Protein AF-A0A3M4VMI0-F1 (afdb_monomer)

Structure (mmCIF, N/CA/C/O backbone):
data_AF-A0A3M4VMI0-F1
#
_entry.id   AF-A0A3M4VMI0-F1
#
loop_
_atom_site.group_PDB
_atom_site.id
_atom_site.type_symbol
_atom_site.label_atom_id
_atom_site.label_alt_id
_atom_site.label_comp_id
_atom_site.label_asym_id
_atom_site.label_entity_id
_atom_site.label_seq_id
_atom_site.pdbx_PDB_ins_code
_atom_site.Cartn_x
_atom_site.Cartn_y
_atom_site.Cartn_z
_atom_site.occupancy
_atom_site.B_iso_or_equiv
_atom_site.auth_seq_id
_atom_site.auth_comp_id
_atom_site.auth_asym_id
_atom_site.auth_atom_id
_atom_site.pdbx_PDB_model_num
ATOM 1 N N . MET A 1 1 ? -33.425 -9.119 -48.086 1.00 38.69 1 MET A N 1
ATOM 2 C CA . MET A 1 1 ? -33.908 -7.723 -48.169 1.00 38.69 1 MET A CA 1
ATOM 3 C C . MET A 1 1 ? -32.980 -6.864 -47.307 1.00 38.69 1 MET A C 1
ATOM 5 O O . MET A 1 1 ? -33.187 -6.770 -46.110 1.00 38.69 1 MET A O 1
ATOM 9 N N . GLN A 1 2 ? -31.881 -6.363 -47.884 1.00 37.72 2 GLN A N 1
ATOM 10 C CA . GLN A 1 2 ? -30.894 -5.487 -47.228 1.00 37.72 2 GLN A CA 1
ATOM 11 C C . GLN A 1 2 ? -31.005 -4.085 -47.839 1.00 37.72 2 GLN A C 1
ATOM 13 O O . GLN A 1 2 ? -31.065 -3.956 -49.063 1.00 37.72 2 GLN A O 1
ATOM 18 N N . ARG A 1 3 ? -31.018 -3.039 -47.008 1.00 39.38 3 ARG A N 1
ATOM 19 C CA . ARG A 1 3 ? -30.810 -1.649 -47.437 1.00 39.38 3 ARG A CA 1
ATOM 20 C C . ARG A 1 3 ? -29.982 -0.890 -46.394 1.00 39.38 3 ARG A C 1
ATOM 22 O O . ARG A 1 3 ? -30.371 -0.885 -45.237 1.00 39.38 3 ARG A O 1
ATOM 29 N N . TYR A 1 4 ? -28.928 -0.232 -46.902 1.00 38.28 4 TYR A N 1
ATOM 30 C CA . TYR A 1 4 ? -28.356 1.089 -46.558 1.00 38.28 4 TYR A CA 1
ATOM 31 C C . TYR A 1 4 ? -27.986 1.410 -45.092 1.00 38.28 4 TYR A C 1
ATOM 33 O O . TYR A 1 4 ? -28.785 1.226 -44.193 1.00 38.28 4 TYR A O 1
ATOM 41 N N . GLY A 1 5 ? -26.845 2.035 -44.778 1.00 35.06 5 GLY A N 1
ATOM 42 C CA . GLY A 1 5 ? -25.827 2.664 -45.620 1.00 35.06 5 GLY A CA 1
ATOM 43 C C . GLY A 1 5 ? -24.868 3.559 -44.810 1.00 35.06 5 GLY A C 1
ATOM 44 O O . GLY A 1 5 ? -24.952 3.617 -43.588 1.00 35.06 5 GLY A O 1
ATOM 45 N N . ARG A 1 6 ? -24.046 4.310 -45.561 1.00 39.28 6 ARG A N 1
ATOM 46 C CA . ARG A 1 6 ? -23.160 5.437 -45.187 1.00 39.28 6 ARG A CA 1
ATOM 47 C C . ARG A 1 6 ? -21.813 5.128 -44.517 1.00 39.28 6 ARG A C 1
ATOM 49 O O . ARG A 1 6 ? -21.665 5.082 -43.305 1.00 39.28 6 ARG A O 1
ATOM 56 N N . VAL A 1 7 ? -20.807 5.093 -45.388 1.00 49.66 7 VAL A N 1
ATOM 57 C CA . VAL A 1 7 ? -19.426 5.516 -45.132 1.00 49.66 7 VAL A CA 1
ATOM 58 C C . VAL A 1 7 ? -19.374 7.023 -44.832 1.00 49.66 7 VAL A C 1
ATOM 60 O O . VAL A 1 7 ? -19.935 7.823 -45.584 1.00 49.66 7 VAL A O 1
ATOM 63 N N . HIS A 1 8 ? -18.696 7.402 -43.746 1.00 42.31 8 HIS A N 1
ATOM 64 C CA . HIS A 1 8 ? -18.311 8.783 -43.442 1.00 42.31 8 HIS A CA 1
ATOM 65 C C . HIS A 1 8 ? -16.792 8.943 -43.650 1.00 42.31 8 HIS A C 1
ATOM 67 O O . HIS A 1 8 ? -16.049 8.102 -43.144 1.00 42.31 8 HIS A O 1
ATOM 73 N N . PRO A 1 9 ? -16.314 9.977 -44.374 1.00 53.00 9 PRO A N 1
ATOM 74 C CA . PRO A 1 9 ? -14.925 10.080 -44.811 1.00 53.00 9 PRO A CA 1
ATOM 75 C C . PRO A 1 9 ? -14.208 11.266 -44.150 1.00 53.00 9 PRO A C 1
ATOM 77 O O . PRO A 1 9 ? -14.134 12.324 -44.754 1.00 53.00 9 PRO A O 1
ATOM 80 N N . TRP A 1 10 ? -13.695 11.111 -42.926 1.00 45.06 10 TRP A N 1
ATOM 81 C CA . TRP A 1 10 ? -12.755 12.068 -42.316 1.00 45.06 10 TRP A CA 1
ATOM 82 C C . TRP A 1 10 ? -11.910 11.363 -41.254 1.00 45.06 10 TRP A C 1
ATOM 84 O O . TRP A 1 10 ? -12.266 11.338 -40.080 1.00 45.06 10 TRP A O 1
ATOM 94 N N . MET A 1 11 ? -10.790 10.777 -41.670 1.00 39.47 11 MET A N 1
ATOM 95 C CA . MET A 1 11 ? -9.738 10.346 -40.753 1.00 39.47 11 MET A CA 1
ATOM 96 C C . MET A 1 11 ? -8.395 10.559 -41.460 1.00 39.47 11 MET A C 1
ATOM 98 O O . MET A 1 11 ? -8.179 9.940 -42.500 1.00 39.47 11 MET A O 1
ATOM 102 N N . PRO A 1 12 ? -7.537 11.483 -40.993 1.00 44.00 12 PRO A N 1
ATOM 103 C CA . PRO A 1 12 ? -6.217 11.666 -41.579 1.00 44.00 12 PRO A CA 1
ATOM 104 C C . PRO A 1 12 ? -5.314 10.463 -41.274 1.00 44.00 12 PRO A C 1
ATOM 106 O O . PRO A 1 12 ? -5.376 9.888 -40.185 1.00 44.00 12 PRO A O 1
ATOM 109 N N . ASP A 1 13 ? -4.475 10.120 -42.255 1.00 46.59 13 ASP A N 1
ATOM 110 C CA . ASP A 1 13 ? -3.478 9.041 -42.276 1.00 46.59 13 ASP A CA 1
ATOM 111 C C . ASP A 1 13 ? -2.333 9.269 -41.277 1.00 46.59 13 ASP A C 1
ATOM 113 O O . ASP A 1 13 ? -1.159 9.393 -41.621 1.00 46.59 13 ASP A O 1
ATOM 117 N N . THR A 1 14 ? -2.660 9.346 -39.995 1.00 47.34 14 THR A N 1
ATOM 118 C CA . THR A 1 14 ? -1.675 9.292 -38.919 1.00 47.34 14 THR A CA 1
ATOM 119 C C . THR A 1 14 ? -2.148 8.243 -37.938 1.00 47.34 14 THR A C 1
ATOM 121 O O . THR A 1 14 ? -2.678 8.524 -36.866 1.00 47.34 14 THR A O 1
ATOM 124 N N . ALA A 1 15 ? -1.999 6.992 -38.375 1.00 40.69 15 ALA A N 1
ATOM 125 C CA . ALA A 1 15 ? -2.049 5.830 -37.515 1.00 40.69 15 ALA A CA 1
ATOM 126 C C . ALA A 1 15 ? -0.987 6.006 -36.422 1.00 40.69 15 ALA A C 1
ATOM 128 O O . ALA A 1 15 ? 0.181 5.660 -36.594 1.00 40.69 15 ALA A O 1
ATOM 129 N N . ILE A 1 16 ? -1.411 6.578 -35.297 1.00 46.69 16 ILE A N 1
ATOM 130 C CA . ILE A 1 16 ? -0.753 6.432 -34.006 1.00 46.69 16 ILE A CA 1
ATOM 131 C C . ILE A 1 16 ? -0.823 4.938 -33.697 1.00 46.69 16 ILE A C 1
ATOM 133 O O . ILE A 1 16 ? -1.806 4.405 -33.182 1.00 46.69 16 ILE A O 1
ATOM 137 N N . ASN A 1 17 ? 0.211 4.240 -34.135 1.00 40.97 17 ASN A N 1
ATOM 138 C CA . ASN A 1 17 ? 0.457 2.863 -33.797 1.00 40.97 17 ASN A CA 1
ATOM 139 C C . ASN A 1 17 ? 0.998 2.852 -32.367 1.00 40.97 17 ASN A C 1
ATOM 141 O O . ASN A 1 17 ? 2.096 3.349 -32.152 1.00 40.97 17 ASN A O 1
ATOM 145 N N . CYS A 1 18 ? 0.215 2.361 -31.404 1.00 36.06 18 CYS A N 1
ATOM 146 C CA . CYS A 1 18 ? 0.664 1.374 -30.412 1.00 36.06 18 CYS A CA 1
ATOM 147 C C . CYS A 1 18 ? -0.442 1.133 -29.362 1.00 36.06 18 CYS A C 1
ATOM 149 O O . CYS A 1 18 ? -0.618 1.917 -28.437 1.00 36.06 18 CYS A O 1
ATOM 151 N N . HIS A 1 19 ? -1.221 0.064 -29.559 1.00 39.22 19 HIS A N 1
ATOM 152 C CA . HIS A 1 19 ? -1.743 -0.919 -28.585 1.00 39.22 19 HIS A CA 1
ATOM 153 C C . HIS A 1 19 ? -2.290 -0.557 -27.179 1.00 39.22 19 HIS A C 1
ATOM 155 O O . HIS A 1 19 ? -2.789 -1.460 -26.509 1.00 39.22 19 HIS A O 1
ATOM 161 N N . SER A 1 20 ? -2.290 0.692 -26.720 1.00 50.41 20 SER A N 1
ATOM 162 C CA . SER A 1 20 ? -2.623 1.023 -25.325 1.00 50.41 20 SER A CA 1
ATOM 163 C C . SER A 1 20 ? -4.135 1.072 -25.048 1.00 50.41 20 SER A C 1
ATOM 165 O O . SER A 1 20 ? -4.598 0.808 -23.943 1.00 50.41 20 SER A O 1
ATOM 167 N N . PHE A 1 21 ? -4.953 1.320 -26.075 1.00 42.75 21 PHE A N 1
ATOM 168 C CA . PHE A 1 21 ? -6.381 1.598 -25.875 1.00 42.75 21 PHE A CA 1
ATOM 169 C C . PHE A 1 21 ? -7.290 0.364 -25.769 1.00 42.75 21 PHE A C 1
ATOM 171 O O . PHE A 1 21 ? -8.474 0.494 -25.471 1.00 42.75 21 PHE A O 1
ATOM 178 N N . ARG A 1 22 ? -6.765 -0.847 -25.999 1.00 47.34 22 ARG A N 1
ATOM 179 C CA . ARG A 1 22 ? -7.578 -2.077 -25.981 1.00 47.34 22 ARG A CA 1
ATOM 180 C C . ARG A 1 22 ? -7.754 -2.680 -24.581 1.00 47.34 22 ARG A C 1
ATOM 182 O O . ARG A 1 22 ? -8.591 -3.559 -24.420 1.00 47.34 22 ARG A O 1
ATOM 189 N N . TYR A 1 23 ? -7.027 -2.179 -23.579 1.00 51.09 23 TYR A N 1
ATOM 190 C CA . TYR A 1 23 ? -7.140 -2.622 -22.183 1.00 51.09 23 TYR A CA 1
ATOM 191 C C . TYR A 1 23 ? -8.249 -1.917 -21.392 1.00 51.09 23 TYR A C 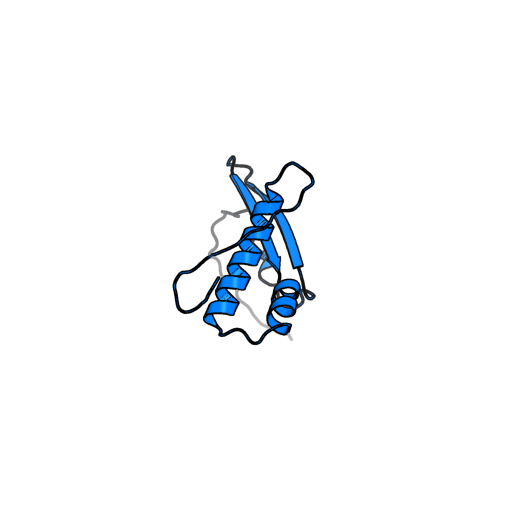1
ATOM 193 O O . TYR A 1 23 ? -8.675 -2.434 -20.366 1.00 51.09 23 TYR A O 1
ATOM 201 N N . LEU A 1 24 ? -8.779 -0.787 -21.877 1.00 48.12 24 LEU A N 1
ATOM 202 C CA . LEU A 1 24 ? -9.814 -0.042 -21.147 1.00 48.12 24 LEU A CA 1
ATOM 203 C C . LEU A 1 24 ? -11.205 -0.711 -21.204 1.00 48.12 24 LEU A C 1
ATOM 205 O O . LEU A 1 24 ? -12.072 -0.384 -20.404 1.00 48.12 24 LEU A O 1
ATOM 209 N N . LEU A 1 25 ? -11.434 -1.646 -22.137 1.00 48.41 25 LEU A N 1
ATOM 210 C CA . LEU A 1 25 ? -12.731 -2.321 -22.322 1.00 48.41 25 LEU A CA 1
ATOM 211 C C . LEU A 1 25 ? -12.769 -3.765 -21.779 1.00 48.41 25 LEU A C 1
ATOM 213 O O . LEU A 1 25 ? -13.765 -4.457 -21.956 1.00 48.41 25 LEU A O 1
ATOM 217 N N . LEU A 1 26 ? -11.696 -4.226 -21.126 1.00 47.78 26 LEU A N 1
ATOM 218 C CA . LEU A 1 26 ? -11.563 -5.575 -20.551 1.00 47.78 26 LEU A CA 1
ATOM 219 C C . LEU A 1 26 ? -11.324 -5.480 -19.033 1.00 47.78 26 LEU A C 1
ATOM 221 O O . LEU A 1 26 ? -10.481 -6.169 -18.475 1.00 47.78 26 LEU A O 1
ATOM 225 N N . MET A 1 27 ? -12.027 -4.553 -18.378 1.00 46.31 27 MET A N 1
ATOM 226 C CA . MET A 1 27 ? -11.826 -4.204 -16.966 1.00 46.31 27 MET A CA 1
ATOM 227 C C . MET A 1 27 ? -13.069 -4.487 -16.105 1.00 46.31 27 MET A C 1
ATOM 229 O O . MET A 1 27 ? -13.285 -3.820 -15.102 1.00 46.31 27 MET A O 1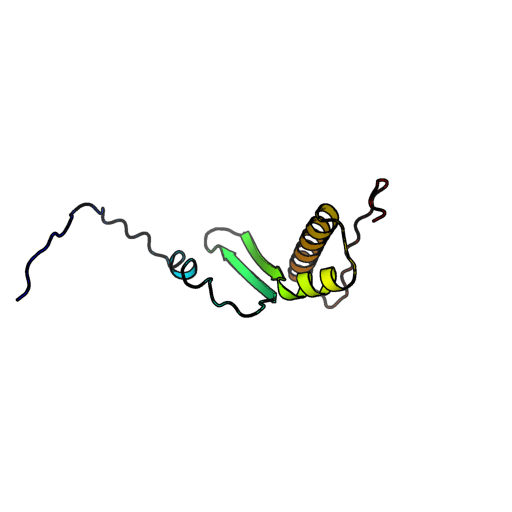
ATOM 233 N N . HIS A 1 28 ? -13.918 -5.436 -16.519 1.00 50.09 28 HIS A N 1
ATOM 234 C CA . HIS A 1 28 ? -15.163 -5.763 -15.807 1.00 50.09 28 HIS A CA 1
ATOM 235 C C . HIS A 1 28 ? -15.257 -7.213 -15.299 1.00 50.09 28 HIS A C 1
ATOM 237 O O . HIS A 1 28 ? -16.272 -7.567 -14.713 1.00 50.09 28 HIS A O 1
ATOM 243 N N . ASP A 1 29 ? -14.194 -8.009 -15.474 1.00 48.72 29 ASP A N 1
ATOM 244 C CA . ASP A 1 29 ? -14.049 -9.372 -14.934 1.00 48.72 29 ASP A CA 1
ATOM 245 C C . ASP A 1 29 ? -12.578 -9.637 -14.552 1.00 48.72 29 ASP A C 1
ATOM 247 O O . ASP A 1 29 ? -11.939 -10.573 -15.037 1.00 48.72 29 ASP A O 1
ATOM 251 N N . LEU A 1 30 ? -11.986 -8.764 -13.733 1.00 53.66 30 LEU A N 1
ATOM 252 C CA . LEU A 1 30 ? -10.713 -9.083 -13.089 1.00 53.66 30 LEU A CA 1
ATOM 253 C C . LEU A 1 30 ? -11.056 -9.850 -11.798 1.00 53.66 30 LEU A C 1
ATOM 255 O O . LEU A 1 30 ? -11.896 -9.370 -11.038 1.00 53.66 30 LEU A O 1
ATOM 259 N N . PRO A 1 31 ? -10.494 -11.054 -11.563 1.00 54.28 31 PRO A N 1
ATOM 260 C CA . PRO A 1 31 ? -10.660 -11.733 -10.275 1.00 54.28 31 PRO A CA 1
ATOM 261 C C . PRO A 1 31 ? -10.130 -10.808 -9.174 1.00 54.28 31 PRO A C 1
ATOM 263 O O . PRO A 1 31 ? -9.360 -9.928 -9.510 1.00 54.28 31 PRO A O 1
ATOM 266 N N . ASP A 1 32 ? -10.491 -10.988 -7.903 1.00 63.47 32 ASP A N 1
ATOM 267 C CA . ASP A 1 32 ? -9.852 -10.299 -6.763 1.00 63.47 32 ASP A CA 1
ATOM 268 C C . ASP A 1 32 ? -8.318 -10.203 -6.961 1.00 63.47 32 ASP A C 1
ATOM 270 O O . ASP A 1 32 ? -7.595 -11.177 -6.715 1.00 63.47 32 ASP A O 1
ATOM 274 N N . ILE A 1 33 ? -7.819 -9.079 -7.496 1.00 75.31 33 ILE A N 1
ATOM 275 C CA . ILE A 1 33 ? -6.480 -9.003 -8.098 1.00 75.31 33 ILE A CA 1
ATOM 276 C C . ILE A 1 33 ? -5.572 -8.119 -7.267 1.00 75.31 33 ILE A C 1
ATOM 278 O O . ILE A 1 33 ? -5.551 -6.893 -7.385 1.00 75.31 33 ILE A O 1
ATOM 282 N N . ASP A 1 34 ? -4.724 -8.790 -6.504 1.00 90.19 34 ASP A N 1
ATOM 283 C CA . ASP A 1 34 ? -3.512 -8.186 -5.983 1.00 90.19 34 ASP A CA 1
ATOM 284 C C . ASP A 1 34 ? -2.374 -8.463 -6.975 1.00 90.19 34 ASP A C 1
ATOM 286 O O . ASP A 1 34 ? -2.037 -9.621 -7.238 1.00 90.19 34 ASP A O 1
ATOM 290 N 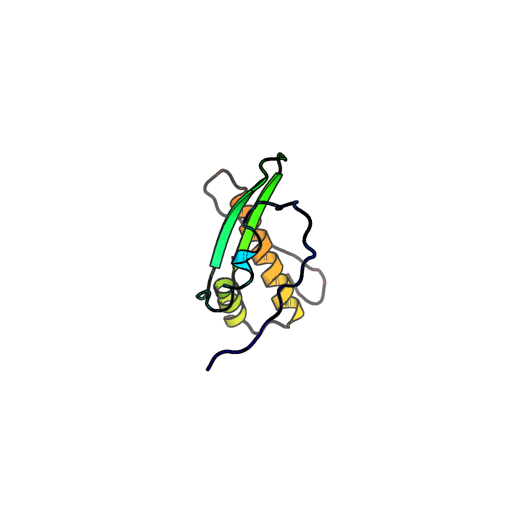N . PHE A 1 35 ? -1.785 -7.418 -7.557 1.00 91.44 35 PHE A N 1
ATOM 291 C CA . PHE A 1 35 ? -0.656 -7.559 -8.478 1.00 91.44 35 PHE A CA 1
ATOM 292 C C . PHE A 1 35 ? 0.279 -6.352 -8.451 1.00 91.44 35 PHE A C 1
ATOM 294 O O . PHE A 1 35 ? -0.128 -5.228 -8.161 1.00 91.44 35 PHE A O 1
ATOM 301 N N . THR A 1 36 ? 1.526 -6.593 -8.859 1.00 90.62 36 THR A N 1
ATOM 302 C CA . THR A 1 36 ? 2.527 -5.555 -9.110 1.00 90.62 36 THR A CA 1
ATOM 303 C C . THR A 1 36 ? 3.149 -5.778 -10.484 1.00 90.62 36 THR A C 1
ATOM 305 O O . THR A 1 36 ? 3.645 -6.865 -10.778 1.00 90.62 36 THR A O 1
ATOM 308 N N . GLN A 1 37 ? 3.136 -4.753 -11.332 1.00 91.31 37 GLN A N 1
ATOM 309 C CA . GLN A 1 37 ? 3.667 -4.790 -12.690 1.00 91.31 37 GLN A CA 1
ATOM 310 C C . GLN A 1 37 ? 4.675 -3.666 -12.899 1.00 91.31 37 GLN A C 1
ATOM 312 O O . GLN A 1 37 ? 4.356 -2.485 -12.792 1.00 91.31 37 GLN A O 1
ATOM 317 N N . ARG A 1 38 ? 5.890 -4.037 -13.292 1.00 89.62 38 ARG A N 1
ATOM 318 C CA . ARG A 1 38 ? 6.952 -3.090 -13.645 1.00 89.62 38 ARG A CA 1
ATOM 319 C C . ARG A 1 38 ? 6.927 -2.808 -15.139 1.00 89.62 38 ARG A C 1
ATOM 321 O O . ARG A 1 38 ? 6.703 -3.722 -15.931 1.00 89.62 38 ARG A O 1
ATOM 328 N N . PHE A 1 39 ? 7.197 -1.571 -15.523 1.00 89.81 39 PHE A N 1
ATOM 329 C CA . PHE A 1 39 ? 7.309 -1.169 -16.919 1.00 89.81 39 PHE A CA 1
ATOM 330 C C . PHE A 1 39 ? 8.418 -0.134 -17.097 1.00 89.81 39 PHE A C 1
ATOM 332 O O . PHE A 1 39 ? 8.869 0.507 -16.148 1.00 89.81 39 PHE A O 1
ATOM 339 N N . ILE A 1 40 ? 8.900 -0.005 -18.325 1.00 91.06 40 ILE A N 1
ATOM 340 C CA . ILE A 1 40 ? 9.941 0.946 -18.708 1.00 91.06 40 ILE A CA 1
ATOM 341 C C . ILE A 1 40 ? 9.435 1.663 -19.953 1.00 91.06 40 ILE A C 1
ATOM 343 O O . ILE A 1 40 ? 8.726 1.069 -20.764 1.00 91.06 40 ILE A O 1
ATOM 347 N N . PHE A 1 41 ? 9.756 2.944 -20.071 1.00 90.06 41 PHE A N 1
ATOM 348 C CA . PHE A 1 41 ? 9.482 3.711 -21.277 1.00 90.06 41 PHE A CA 1
ATOM 349 C C . PHE A 1 41 ? 10.686 3.619 -22.216 1.00 90.06 41 PHE A C 1
ATOM 351 O O . PHE A 1 41 ? 11.789 3.960 -21.813 1.00 90.06 41 PHE A O 1
ATOM 358 N N . ASP A 1 42 ? 10.492 3.198 -23.464 1.00 86.62 42 ASP A N 1
ATOM 359 C CA . ASP A 1 42 ? 11.616 2.997 -24.396 1.00 86.62 42 ASP A CA 1
ATOM 360 C C . ASP A 1 42 ? 12.366 4.304 -24.721 1.00 86.62 42 ASP A C 1
ATOM 362 O O . ASP A 1 42 ? 13.583 4.313 -24.883 1.00 86.62 42 ASP A O 1
ATOM 366 N N . GLU A 1 43 ? 11.643 5.426 -24.748 1.00 90.31 43 GLU A N 1
ATOM 367 C CA . GLU A 1 43 ? 12.159 6.748 -25.134 1.00 90.31 43 GLU A CA 1
ATOM 368 C C . GLU A 1 43 ? 12.607 7.609 -23.933 1.00 90.31 43 GLU A C 1
ATOM 370 O O . GLU A 1 43 ? 12.892 8.798 -24.081 1.00 90.31 43 GLU A O 1
ATOM 375 N N . SER A 1 44 ? 12.647 7.056 -22.713 1.00 85.81 44 SER A N 1
ATOM 376 C CA . SER A 1 44 ? 13.121 7.787 -21.527 1.00 85.81 44 SER A CA 1
ATOM 377 C C . SER A 1 44 ? 13.704 6.848 -20.472 1.00 85.81 44 SER A C 1
ATOM 379 O O . SER A 1 44 ? 13.186 5.758 -20.277 1.00 85.81 44 SER A O 1
ATOM 381 N N . ASP A 1 45 ? 14.709 7.278 -19.704 1.00 85.31 45 ASP A N 1
ATOM 382 C CA . ASP A 1 45 ? 15.259 6.482 -18.586 1.00 85.31 45 ASP A CA 1
ATOM 383 C C . A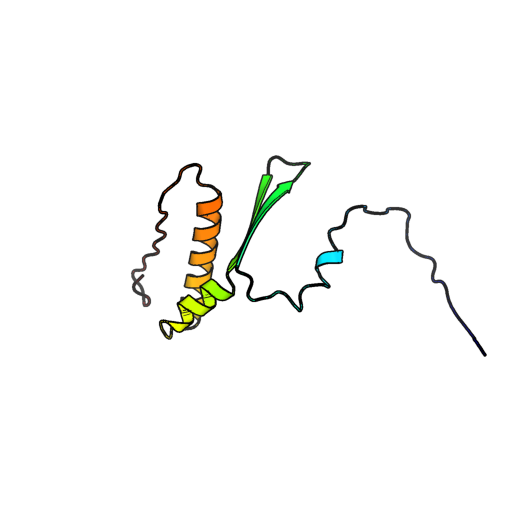SP A 1 45 ? 14.353 6.513 -17.335 1.00 85.31 45 ASP A C 1
ATOM 385 O O . ASP A 1 45 ? 14.788 6.706 -16.200 1.00 85.31 45 ASP A O 1
ATOM 389 N N . VAL A 1 46 ? 13.045 6.377 -17.549 1.00 90.06 46 VAL A N 1
ATOM 390 C CA . VAL A 1 46 ? 12.026 6.337 -16.506 1.00 90.06 46 VAL A CA 1
ATOM 391 C C . VAL A 1 46 ? 11.502 4.913 -16.403 1.00 90.06 46 VAL A C 1
ATOM 393 O O . VAL A 1 46 ? 11.069 4.299 -17.380 1.00 90.06 46 VAL A O 1
ATOM 396 N N . ARG A 1 47 ? 11.519 4.391 -15.179 1.00 87.75 47 ARG A N 1
ATOM 397 C CA . ARG A 1 47 ? 10.935 3.097 -14.829 1.00 87.75 47 ARG A CA 1
ATOM 398 C C . ARG A 1 47 ? 9.674 3.354 -14.027 1.00 87.75 47 ARG A C 1
ATOM 400 O O . ARG A 1 47 ? 9.710 4.114 -13.063 1.00 87.75 47 ARG A O 1
ATOM 407 N N . GLY A 1 48 ? 8.583 2.729 -14.435 1.00 90.19 48 GLY A N 1
ATOM 408 C CA . GLY A 1 48 ? 7.314 2.785 -13.735 1.00 90.19 48 GLY A CA 1
ATOM 409 C C . GLY A 1 48 ? 6.974 1.460 -13.069 1.00 90.19 48 GLY A C 1
ATOM 410 O O . GLY A 1 48 ? 7.482 0.394 -13.428 1.00 90.19 48 GLY A O 1
ATOM 411 N N . GLU A 1 49 ? 6.090 1.541 -12.088 1.00 91.81 49 GLU A N 1
ATOM 412 C CA . GLU A 1 49 ? 5.528 0.391 -11.399 1.00 91.81 49 GLU A CA 1
ATOM 413 C C . GLU A 1 49 ? 4.051 0.667 -11.124 1.00 91.81 49 GLU A C 1
ATOM 415 O O . GLU A 1 49 ? 3.677 1.770 -10.728 1.00 91.81 49 GLU A O 1
ATOM 420 N N . LEU A 1 50 ? 3.211 -0.320 -11.412 1.00 91.62 50 LEU A N 1
ATOM 421 C CA . LEU A 1 50 ? 1.776 -0.298 -11.177 1.00 91.62 50 LEU A CA 1
ATOM 422 C C . LEU A 1 50 ? 1.457 -1.356 -10.130 1.00 91.62 50 LEU A C 1
ATOM 424 O O . LEU A 1 50 ? 1.887 -2.499 -10.273 1.00 91.62 50 LEU A O 1
ATOM 428 N N . VAL A 1 51 ? 0.685 -0.985 -9.115 1.00 92.75 51 VAL A N 1
ATOM 429 C CA . VAL A 1 51 ? 0.235 -1.904 -8.072 1.00 92.75 51 VAL A CA 1
ATOM 430 C C . VAL A 1 51 ? -1.282 -1.832 -7.926 1.00 92.75 51 VAL A C 1
ATOM 432 O O . VAL A 1 51 ? -1.853 -0.742 -7.938 1.00 92.75 51 VAL A O 1
ATOM 435 N N . ALA A 1 52 ? -1.924 -2.987 -7.777 1.00 92.94 52 ALA A N 1
ATOM 436 C CA . ALA A 1 52 ? -3.301 -3.117 -7.315 1.00 92.94 52 ALA A CA 1
ATOM 437 C C . ALA A 1 52 ? -3.317 -4.045 -6.096 1.00 92.94 52 ALA A C 1
ATOM 439 O O . ALA A 1 52 ? -2.614 -5.053 -6.090 1.00 92.94 52 ALA A O 1
ATOM 440 N N . LEU A 1 53 ? -4.067 -3.670 -5.058 1.00 93.12 53 LEU A N 1
ATOM 441 C CA . LEU A 1 53 ? -4.135 -4.370 -3.768 1.00 93.12 53 LEU A CA 1
ATOM 442 C C . LEU A 1 53 ? 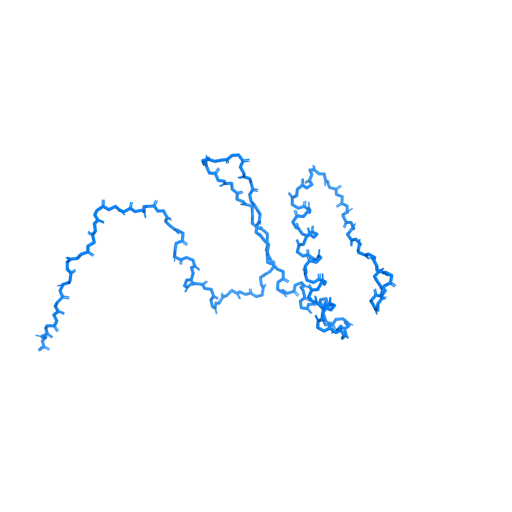-5.589 -4.477 -3.289 1.00 93.12 53 LEU A C 1
ATOM 444 O O . LEU A 1 53 ? -5.890 -4.141 -2.146 1.00 93.12 53 LEU A O 1
ATOM 448 N N . GLU A 1 54 ? -6.511 -4.847 -4.174 1.00 91.56 54 GLU A N 1
ATOM 449 C CA . GLU A 1 54 ? -7.946 -4.854 -3.875 1.00 91.56 54 GLU A CA 1
ATOM 450 C C . GLU A 1 54 ? -8.287 -5.797 -2.713 1.00 91.56 54 GLU A C 1
ATOM 452 O O . GLU A 1 54 ? -8.882 -5.382 -1.712 1.00 91.56 54 GLU A O 1
ATOM 457 N N . ARG A 1 55 ? -7.826 -7.047 -2.792 1.00 91.00 55 ARG A N 1
ATOM 458 C CA . ARG A 1 55 ? -8.128 -8.064 -1.788 1.00 91.00 55 ARG A CA 1
ATOM 459 C C . ARG A 1 55 ? -7.329 -7.834 -0.514 1.00 91.00 55 ARG A C 1
ATOM 461 O O . ARG A 1 55 ? -7.899 -7.867 0.576 1.00 91.00 55 ARG A O 1
ATOM 468 N N . SER A 1 56 ? -6.032 -7.557 -0.635 1.00 92.44 56 SER A N 1
ATOM 469 C CA . SER A 1 56 ? -5.174 -7.251 0.516 1.00 92.44 56 SER A CA 1
ATOM 470 C C . SER A 1 56 ? -5.714 -6.072 1.329 1.00 92.44 56 SER A C 1
ATOM 472 O O . SER A 1 56 ? -5.724 -6.122 2.560 1.00 92.44 56 SER A O 1
ATOM 474 N N . TYR A 1 57 ? -6.200 -5.020 0.665 1.00 93.25 57 TYR A N 1
ATOM 475 C CA . TYR A 1 57 ? -6.807 -3.872 1.334 1.00 93.25 57 TYR A CA 1
ATOM 476 C C . TYR A 1 57 ? -8.125 -4.243 2.028 1.00 93.25 57 TYR A C 1
ATOM 478 O O . TYR A 1 57 ? -8.300 -3.935 3.211 1.00 93.25 57 TYR A O 1
ATOM 486 N N . ALA A 1 58 ? -9.016 -4.972 1.347 1.00 91.94 58 ALA A N 1
ATOM 487 C CA . ALA A 1 58 ? -10.277 -5.435 1.927 1.00 91.94 58 ALA A CA 1
ATOM 488 C C . ALA A 1 58 ? -10.062 -6.320 3.170 1.00 91.94 58 ALA A C 1
ATOM 490 O O . ALA A 1 58 ? -10.728 -6.136 4.191 1.00 91.94 58 ALA A O 1
ATOM 491 N N . GLU A 1 59 ? -9.090 -7.236 3.130 1.00 92.19 59 GLU A N 1
ATOM 492 C CA . GLU A 1 59 ? -8.733 -8.097 4.263 1.00 92.19 59 GLU A CA 1
ATOM 493 C C . GLU A 1 59 ? -8.203 -7.303 5.467 1.00 92.19 59 GLU A C 1
ATOM 495 O O . GLU A 1 59 ? -8.430 -7.690 6.615 1.00 92.19 59 GLU A O 1
ATOM 500 N N . VAL A 1 60 ? -7.502 -6.189 5.239 1.00 92.25 60 VAL A N 1
ATOM 501 C CA . VAL A 1 60 ? -7.031 -5.306 6.314 1.00 92.25 60 VAL A CA 1
ATOM 502 C C . VAL A 1 60 ? -8.191 -4.527 6.933 1.00 92.25 60 VAL A C 1
ATOM 504 O O . VAL A 1 60 ? -8.304 -4.489 8.160 1.00 92.25 60 VAL A O 1
ATOM 507 N N . LEU A 1 61 ? -9.083 -3.965 6.115 1.00 92.06 61 LEU A N 1
ATO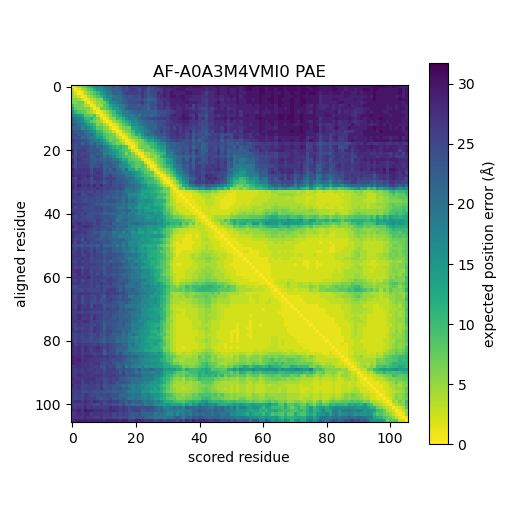M 508 C CA . LEU A 1 61 ? -10.261 -3.245 6.606 1.00 92.06 61 LEU A CA 1
ATOM 509 C C . LEU A 1 61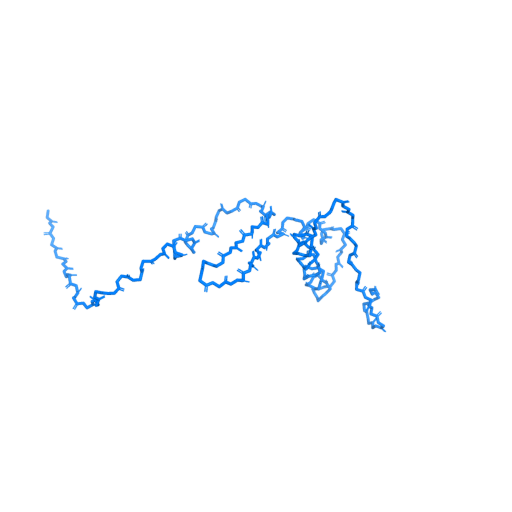 ? -11.252 -4.157 7.338 1.00 92.06 61 LEU A C 1
ATOM 511 O O . LEU A 1 61 ? -11.895 -3.730 8.292 1.00 92.06 61 LEU A O 1
ATOM 515 N N . ALA A 1 62 ? -11.345 -5.431 6.955 1.00 92.50 62 ALA A N 1
ATOM 516 C CA . ALA A 1 62 ? -12.205 -6.396 7.636 1.00 92.50 62 ALA A CA 1
ATOM 517 C C . ALA A 1 62 ? -11.782 -6.670 9.094 1.00 92.50 62 ALA A C 1
ATOM 519 O O . ALA A 1 62 ? -12.599 -7.127 9.894 1.00 92.50 62 ALA A O 1
ATOM 520 N N . LYS A 1 63 ? -10.522 -6.393 9.467 1.00 90.50 63 LYS A N 1
ATOM 521 C CA . LYS A 1 63 ? -10.007 -6.651 10.825 1.00 90.50 63 LYS A CA 1
ATOM 522 C C . LYS A 1 63 ? -10.503 -5.637 11.850 1.00 90.50 63 LYS A C 1
ATOM 524 O O . LYS A 1 63 ? -10.699 -6.001 13.008 1.00 90.50 63 LYS A O 1
ATOM 529 N N . HIS A 1 64 ? -10.699 -4.383 11.444 1.00 87.56 64 HIS A N 1
ATOM 530 C CA . HIS A 1 64 ? -11.114 -3.309 12.339 1.00 87.56 64 HIS A CA 1
ATOM 531 C C . HIS A 1 64 ? -12.022 -2.309 11.615 1.00 87.56 64 HIS A C 1
ATOM 533 O O . HIS A 1 64 ? -11.690 -1.882 10.512 1.00 87.56 64 HIS A O 1
ATOM 539 N N . PRO A 1 65 ? -13.127 -1.863 12.240 1.00 86.81 65 PRO A N 1
ATOM 540 C CA . PRO A 1 65 ? -13.995 -0.844 11.662 1.00 86.81 65 PRO A CA 1
ATOM 541 C C . PRO A 1 65 ? -13.323 0.534 11.749 1.00 86.81 65 PRO A C 1
ATOM 543 O O . PRO A 1 65 ? -13.544 1.300 12.688 1.00 86.81 65 PRO A O 1
ATOM 546 N N . TYR A 1 66 ? -12.460 0.836 10.782 1.00 87.81 66 TYR A N 1
ATOM 547 C CA . TYR A 1 66 ? -11.816 2.138 10.665 1.00 87.81 66 TYR A CA 1
ATOM 548 C C . TYR A 1 66 ? -12.798 3.195 10.138 1.00 87.81 66 TYR A C 1
ATOM 550 O O . TYR A 1 66 ? -13.601 2.900 9.252 1.00 87.81 66 TYR A O 1
ATOM 558 N N . PRO A 1 67 ? -12.728 4.446 10.628 1.00 90.75 67 PRO A N 1
ATOM 559 C CA . PRO A 1 67 ? -13.382 5.567 9.967 1.00 90.75 67 PRO A CA 1
ATOM 560 C C . PRO A 1 67 ? -12.880 5.714 8.528 1.00 90.75 67 PRO A C 1
ATOM 562 O O . PRO A 1 67 ? -11.691 5.519 8.272 1.00 90.75 67 PRO A O 1
ATOM 565 N N . GLU A 1 68 ? -13.756 6.144 7.621 1.00 90.56 68 GLU A N 1
ATOM 566 C CA . GLU A 1 68 ? -13.451 6.305 6.190 1.00 90.56 68 GLU A CA 1
ATOM 567 C C . GLU A 1 68 ? -12.119 7.039 5.909 1.00 90.56 68 GLU A C 1
ATOM 569 O O . GLU A 1 68 ? -11.311 6.519 5.140 1.00 90.56 68 GLU A O 1
ATOM 574 N N . PRO A 1 69 ? -11.785 8.167 6.577 1.00 90.50 69 PRO A N 1
ATOM 575 C CA . PRO A 1 69 ? -10.512 8.848 6.322 1.00 90.50 69 PRO A CA 1
ATOM 576 C C . PRO A 1 69 ? -9.282 8.018 6.712 1.00 90.50 69 PRO A C 1
ATOM 578 O O . PRO A 1 69 ? -8.224 8.144 6.105 1.00 90.50 69 PRO A O 1
ATOM 581 N N . VAL A 1 70 ? -9.402 7.169 7.736 1.00 90.06 70 VAL A N 1
ATOM 582 C CA . VAL A 1 70 ? -8.308 6.298 8.193 1.00 90.06 70 VAL A CA 1
ATOM 583 C C . VAL A 1 70 ? -8.144 5.113 7.248 1.00 90.06 70 VAL A C 1
ATOM 585 O O . VAL A 1 70 ? -7.014 4.740 6.944 1.00 90.06 70 VAL A O 1
ATOM 588 N N . ALA A 1 71 ? -9.254 4.555 6.756 1.00 91.81 71 ALA A N 1
ATOM 589 C CA . ALA A 1 71 ? -9.234 3.495 5.756 1.00 91.81 71 ALA A CA 1
ATOM 590 C C . ALA A 1 71 ? -8.481 3.949 4.495 1.00 91.81 71 ALA A C 1
ATOM 592 O O . ALA A 1 71 ? -7.536 3.283 4.074 1.00 91.81 71 ALA A O 1
ATOM 593 N N . GLN A 1 72 ? -8.807 5.135 3.972 1.00 92.00 72 GLN A N 1
ATOM 594 C CA . GLN A 1 72 ? -8.143 5.706 2.794 1.00 92.00 72 GLN A CA 1
ATOM 595 C C . GLN A 1 72 ? -6.629 5.864 2.991 1.00 92.00 72 GLN A C 1
ATOM 597 O O . GLN A 1 72 ? -5.849 5.365 2.180 1.00 92.00 72 GLN A O 1
ATOM 602 N N . LEU A 1 73 ? -6.204 6.469 4.106 1.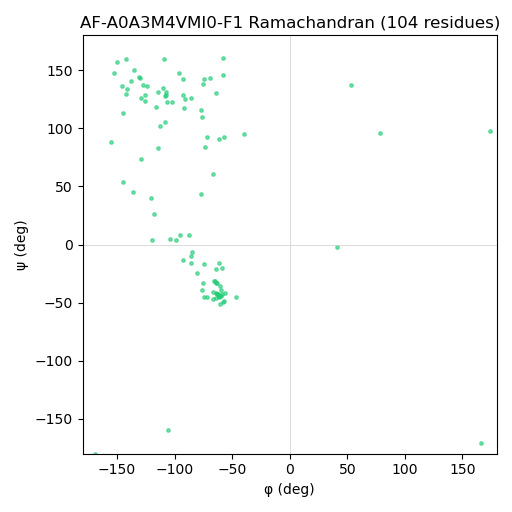00 92.69 73 LEU A N 1
ATOM 603 C CA . LEU A 1 73 ? -4.780 6.629 4.428 1.00 92.69 73 LEU A CA 1
ATOM 604 C C . LEU A 1 73 ? -4.054 5.285 4.556 1.00 92.69 73 LEU A C 1
ATOM 606 O O . LEU A 1 73 ? -2.893 5.165 4.170 1.00 92.69 73 LEU A O 1
ATOM 610 N N . LEU A 1 74 ? -4.724 4.264 5.090 1.00 92.62 74 LEU A N 1
ATOM 611 C CA . LEU A 1 74 ? -4.160 2.925 5.193 1.00 92.62 74 LEU A CA 1
ATOM 612 C C . LEU A 1 74 ? -3.962 2.294 3.810 1.00 92.62 74 LEU A C 1
ATOM 614 O O . LEU A 1 74 ? -2.916 1.697 3.566 1.00 92.62 74 LEU A O 1
ATOM 618 N N . GLY A 1 75 ? -4.917 2.476 2.894 1.00 93.31 75 GLY A N 1
ATOM 619 C CA . GLY A 1 75 ? -4.797 2.035 1.503 1.00 93.31 75 GLY A CA 1
ATOM 620 C C . GLY A 1 75 ? -3.633 2.711 0.775 1.00 93.31 75 GLY A C 1
ATOM 621 O O . GLY A 1 75 ? -2.824 2.033 0.141 1.00 93.31 75 GLY A O 1
ATOM 622 N N . GLU A 1 76 ? -3.484 4.028 0.940 1.00 94.12 76 GLU A N 1
ATOM 623 C CA . GLU A 1 76 ? -2.342 4.783 0.407 1.00 94.12 76 GLU A CA 1
ATOM 624 C C . GLU A 1 76 ? -1.008 4.272 0.968 1.00 94.12 76 GLU A C 1
ATOM 626 O O . GLU A 1 76 ? -0.055 4.058 0.216 1.00 94.12 76 GLU A O 1
ATOM 631 N N . LEU A 1 77 ? -0.944 4.017 2.279 1.00 94.81 77 LEU A N 1
ATOM 632 C CA . LEU A 1 77 ? 0.253 3.497 2.938 1.00 94.81 77 LEU A CA 1
ATOM 633 C C . LEU A 1 77 ? 0.621 2.097 2.428 1.00 94.81 77 LEU A C 1
ATOM 635 O O . LEU A 1 77 ? 1.796 1.813 2.197 1.00 94.81 77 LEU A O 1
ATOM 639 N N . MET A 1 78 ? -0.373 1.228 2.231 1.00 94.62 78 MET A N 1
ATOM 640 C CA . MET A 1 78 ? -0.180 -0.115 1.681 1.00 94.62 78 MET A CA 1
ATOM 641 C C . MET A 1 78 ? 0.337 -0.065 0.241 1.00 94.62 78 MET A C 1
ATOM 643 O O . MET A 1 78 ? 1.310 -0.749 -0.080 1.00 94.62 78 MET A O 1
ATOM 647 N N . ALA A 1 79 ? -0.256 0.780 -0.608 1.00 94.25 79 ALA A N 1
ATOM 648 C CA . ALA A 1 79 ? 0.206 0.981 -1.978 1.00 94.25 79 ALA A CA 1
ATOM 649 C C . ALA A 1 79 ? 1.641 1.534 -2.013 1.00 94.25 79 ALA A C 1
ATOM 651 O O . ALA A 1 79 ? 2.489 1.014 -2.738 1.00 94.25 79 ALA A O 1
ATOM 652 N N . ALA A 1 80 ? 1.948 2.529 -1.174 1.00 94.12 80 ALA A N 1
ATOM 653 C CA . ALA A 1 80 ? 3.292 3.088 -1.053 1.00 94.12 80 ALA A CA 1
ATOM 654 C C . ALA A 1 80 ? 4.314 2.035 -0.599 1.00 94.12 80 ALA A C 1
ATOM 656 O O . ALA A 1 80 ? 5.394 1.936 -1.180 1.00 94.12 80 ALA A O 1
ATOM 657 N N . ALA A 1 81 ? 3.977 1.218 0.402 1.00 94.06 81 ALA A N 1
ATOM 658 C CA . ALA A 1 81 ? 4.845 0.142 0.867 1.00 94.06 81 ALA A CA 1
ATOM 659 C C . ALA A 1 81 ? 5.124 -0.885 -0.243 1.00 94.06 81 ALA A C 1
ATOM 661 O O . ALA A 1 81 ? 6.279 -1.259 -0.443 1.00 94.06 81 ALA A O 1
ATOM 662 N N . ALA A 1 82 ? 4.101 -1.300 -0.994 1.00 92.81 82 ALA A N 1
ATOM 663 C CA . ALA A 1 82 ? 4.257 -2.255 -2.090 1.00 92.81 82 ALA A CA 1
ATOM 664 C C . ALA A 1 82 ? 5.151 -1.713 -3.219 1.00 92.81 82 ALA A C 1
ATOM 666 O O . ALA A 1 82 ? 6.045 -2.421 -3.684 1.00 92.81 82 ALA A O 1
ATOM 667 N N . LEU A 1 83 ? 4.976 -0.442 -3.597 1.00 92.81 83 LEU A N 1
ATOM 668 C CA . LEU A 1 83 ? 5.848 0.229 -4.567 1.00 92.81 83 LEU A CA 1
ATOM 669 C C . LEU A 1 83 ? 7.293 0.331 -4.059 1.00 92.81 83 LEU A C 1
ATOM 671 O O . LEU A 1 83 ? 8.236 0.068 -4.799 1.00 92.81 83 LEU A O 1
ATOM 675 N N . LEU A 1 84 ? 7.496 0.669 -2.782 1.00 92.00 84 LEU A N 1
ATOM 676 C CA . LEU A 1 84 ? 8.837 0.754 -2.198 1.00 92.00 84 LEU A CA 1
ATOM 677 C C . LEU A 1 84 ? 9.550 -0.601 -2.210 1.00 92.00 84 LEU A C 1
ATOM 679 O O . LEU A 1 84 ? 10.729 -0.654 -2.562 1.00 92.00 84 LEU A O 1
ATOM 683 N N . VAL A 1 85 ? 8.852 -1.693 -1.881 1.00 89.38 85 VAL A N 1
ATOM 684 C CA . VAL A 1 85 ? 9.425 -3.050 -1.924 1.00 89.38 85 VAL A CA 1
ATOM 685 C C . VAL A 1 85 ? 9.911 -3.409 -3.331 1.00 89.38 85 VAL A C 1
ATOM 687 O O . VAL A 1 85 ? 11.005 -3.957 -3.459 1.00 89.38 85 VAL A O 1
ATOM 690 N N . GLY A 1 86 ? 9.186 -3.020 -4.386 1.00 83.25 86 GLY A N 1
ATOM 691 C CA . GLY A 1 86 ? 9.603 -3.220 -5.782 1.00 83.25 86 GLY A CA 1
ATOM 692 C C . GLY A 1 86 ? 10.945 -2.563 -6.151 1.00 83.25 86 GLY A C 1
ATOM 693 O O . GLY A 1 86 ? 11.622 -2.981 -7.101 1.00 83.25 86 GLY A O 1
ATOM 694 N N . THR A 1 87 ? 11.398 -1.576 -5.371 1.00 83.94 87 THR A N 1
ATOM 695 C CA . THR A 1 87 ? 12.677 -0.876 -5.581 1.00 83.94 87 THR A CA 1
ATOM 696 C C . THR A 1 87 ? 13.861 -1.470 -4.809 1.00 83.94 87 THR A C 1
ATOM 698 O O . THR A 1 87 ? 15.013 -1.141 -5.113 1.00 83.94 87 THR A O 1
ATOM 701 N N . LEU A 1 88 ? 13.619 -2.356 -3.836 1.00 85.38 88 LEU A N 1
ATOM 702 C CA . LEU A 1 88 ? 14.672 -2.952 -3.013 1.00 85.38 88 LEU A CA 1
ATOM 703 C C . LEU A 1 88 ? 15.447 -4.025 -3.792 1.00 85.38 88 LEU A C 1
ATOM 705 O O . LEU A 1 88 ? 14.881 -4.832 -4.522 1.00 85.38 88 LEU A O 1
ATOM 709 N N . LYS A 1 89 ? 16.777 -4.029 -3.640 1.00 80.44 89 LYS A N 1
ATOM 710 C CA . LYS A 1 89 ? 17.696 -4.960 -4.330 1.00 80.44 89 LYS A CA 1
ATOM 711 C C . LYS A 1 89 ? 18.129 -6.152 -3.471 1.00 80.44 89 LYS A C 1
ATOM 713 O O . LYS A 1 89 ? 19.010 -6.901 -3.879 1.00 80.44 89 LYS A O 1
ATOM 718 N N . PHE A 1 90 ? 17.585 -6.270 -2.267 1.00 81.75 90 PHE A N 1
ATOM 719 C CA . PHE A 1 90 ? 17.994 -7.254 -1.274 1.00 81.75 90 PHE A CA 1
ATOM 720 C C . PHE A 1 90 ? 16.768 -7.896 -0.631 1.00 81.75 90 PHE A C 1
ATOM 722 O O . PHE A 1 90 ? 15.732 -7.248 -0.485 1.00 81.75 90 PHE A O 1
ATOM 729 N N . ASP A 1 91 ? 16.918 -9.149 -0.214 1.00 81.38 91 ASP A N 1
ATOM 730 C CA . ASP A 1 91 ? 15.880 -9.882 0.502 1.00 81.38 91 ASP A CA 1
ATOM 731 C C . ASP A 1 91 ? 15.839 -9.413 1.959 1.00 81.38 91 ASP A C 1
ATOM 733 O O . ASP A 1 91 ? 16.803 -9.556 2.715 1.00 81.38 91 ASP A O 1
ATOM 737 N N . GLY A 1 92 ? 14.725 -8.810 2.355 1.00 83.75 92 GLY A N 1
ATOM 738 C CA . GLY A 1 92 ? 14.557 -8.242 3.683 1.00 83.75 92 GLY A CA 1
ATOM 739 C C . GLY A 1 92 ? 13.114 -7.845 3.956 1.00 83.75 92 GLY A C 1
ATOM 740 O O . GLY A 1 92 ? 12.231 -8.014 3.119 1.00 83.75 92 GLY A O 1
ATOM 741 N N . LEU A 1 93 ? 12.877 -7.316 5.153 1.00 87.12 93 LEU A N 1
ATOM 742 C CA . LEU A 1 93 ? 11.562 -6.864 5.586 1.00 87.12 93 LEU A CA 1
ATOM 743 C C . LEU A 1 93 ? 11.524 -5.331 5.591 1.00 87.12 93 LEU A C 1
ATOM 745 O O . LEU A 1 93 ? 12.322 -4.691 6.275 1.00 87.12 93 LEU A O 1
ATOM 749 N N . LEU A 1 94 ? 10.585 -4.750 4.844 1.00 88.38 94 LEU A N 1
ATOM 750 C CA . LEU A 1 94 ? 10.265 -3.326 4.912 1.00 88.38 94 LEU A CA 1
ATOM 751 C C . LEU A 1 94 ? 9.118 -3.122 5.910 1.00 88.38 94 LEU A C 1
ATOM 753 O O . LEU A 1 94 ? 8.073 -3.756 5.786 1.00 88.38 94 LEU A O 1
ATOM 757 N N . ILE A 1 95 ? 9.291 -2.205 6.863 1.00 90.38 95 ILE A N 1
ATOM 758 C CA . ILE A 1 95 ? 8.201 -1.725 7.722 1.00 90.38 95 ILE A CA 1
ATOM 759 C C . ILE A 1 95 ? 8.003 -0.242 7.435 1.00 90.38 95 ILE A C 1
ATOM 761 O O . ILE A 1 95 ? 8.910 0.557 7.664 1.00 90.38 95 ILE A O 1
ATOM 765 N N . LEU A 1 96 ? 6.813 0.121 6.960 1.00 89.06 96 LEU A N 1
ATOM 766 C CA . LEU A 1 96 ? 6.408 1.511 6.788 1.00 89.06 96 LEU A CA 1
ATOM 767 C C . LEU A 1 96 ? 5.466 1.900 7.932 1.00 89.06 96 LEU A C 1
ATOM 769 O O . LEU A 1 96 ? 4.448 1.248 8.150 1.00 89.06 96 LEU A O 1
ATOM 773 N N . GLN A 1 97 ? 5.826 2.943 8.680 1.00 89.56 97 GLN A N 1
ATOM 774 C CA . GLN A 1 97 ? 5.041 3.450 9.806 1.00 89.56 97 GLN A CA 1
ATOM 775 C C . GLN A 1 97 ? 4.774 4.938 9.604 1.00 89.56 97 GLN A C 1
ATOM 777 O O . GLN A 1 97 ? 5.703 5.712 9.377 1.00 89.56 97 GLN A O 1
ATOM 782 N N . ALA A 1 98 ? 3.512 5.335 9.715 1.00 85.00 98 ALA A N 1
ATOM 783 C CA . ALA A 1 98 ? 3.124 6.731 9.848 1.00 85.00 98 ALA A CA 1
ATOM 784 C C . ALA A 1 98 ? 2.941 7.041 11.335 1.00 85.00 98 ALA A C 1
ATOM 786 O O . ALA A 1 98 ? 2.541 6.152 12.079 1.00 85.00 98 ALA A O 1
ATOM 787 N N . ARG A 1 99 ? 3.236 8.275 11.763 1.00 82.75 99 ARG A N 1
ATOM 788 C CA . ARG A 1 99 ? 2.890 8.742 13.108 1.00 82.75 99 ARG A CA 1
ATOM 789 C C . ARG A 1 99 ? 2.182 10.077 13.089 1.00 82.75 99 ARG A C 1
ATOM 791 O O . ARG A 1 99 ? 2.529 10.938 12.284 1.00 82.75 99 ARG A O 1
ATOM 798 N N . SER A 1 100 ? 1.222 10.262 13.987 1.00 80.06 100 SER A N 1
ATOM 799 C CA . SER A 1 100 ? 0.472 11.515 14.090 1.00 80.06 100 SER A CA 1
ATOM 800 C C . SER A 1 100 ? 0.264 11.931 15.541 1.00 80.06 100 SER A C 1
ATOM 802 O O . SER A 1 100 ? -0.004 11.113 16.416 1.00 80.06 100 SER A O 1
ATOM 804 N N . SER A 1 101 ? 0.379 13.235 15.795 1.00 76.06 101 SER A N 1
ATOM 805 C CA . SER A 1 101 ? 0.065 13.863 17.084 1.00 76.06 101 SER A CA 1
ATOM 806 C C . SER A 1 101 ? -1.414 14.267 17.211 1.00 76.06 101 SER A C 1
ATOM 808 O O . SER A 1 101 ? -1.776 14.974 18.151 1.00 76.06 101 SER A O 1
ATOM 810 N N . GLY A 1 102 ? -2.259 13.866 16.252 1.00 72.94 102 GLY A N 1
ATOM 811 C CA . GLY A 1 102 ? -3.668 14.255 16.140 1.00 72.94 102 GLY A CA 1
ATOM 812 C C . GLY A 1 102 ? -4.676 13.163 16.523 1.00 72.94 102 GLY A C 1
ATOM 813 O O . GLY A 1 102 ? -4.360 12.201 17.213 1.00 72.94 102 GLY A O 1
ATOM 814 N N . ALA A 1 103 ? -5.921 13.321 16.052 1.00 67.69 103 ALA A N 1
ATOM 815 C CA . ALA A 1 103 ? -7.069 12.461 16.387 1.00 67.69 103 ALA A CA 1
ATOM 816 C C . ALA A 1 103 ? -6.921 10.984 15.973 1.00 67.69 103 ALA A C 1
ATOM 818 O O . ALA A 1 103 ? -7.664 10.131 16.454 1.00 67.69 103 ALA A O 1
ATOM 819 N N . VAL A 1 104 ? -5.969 10.687 15.091 1.00 66.69 104 VAL A N 1
ATOM 820 C CA . VAL A 1 104 ? -5.569 9.325 14.753 1.00 66.69 104 VAL A CA 1
ATOM 821 C C . VAL A 1 104 ? -4.189 9.117 15.374 1.00 66.69 104 VAL A C 1
ATOM 823 O O . VAL A 1 104 ? -3.231 9.692 14.858 1.00 66.69 104 VAL A O 1
ATOM 826 N N . PRO A 1 105 ? -4.058 8.359 16.476 1.00 59.84 105 PRO A N 1
ATOM 827 C CA . PRO A 1 105 ? -2.753 7.949 16.964 1.00 59.84 105 PRO A CA 1
ATOM 828 C C . PRO A 1 105 ? -2.209 6.902 15.988 1.00 59.84 105 PRO A C 1
ATOM 830 O O . PRO A 1 105 ? -2.543 5.722 16.078 1.00 59.84 105 PRO A O 1
ATOM 833 N N . LEU A 1 106 ? -1.446 7.367 15.001 1.00 55.75 106 LEU A N 1
ATOM 834 C CA . LEU A 1 106 ? -0.567 6.531 14.184 1.00 55.75 106 LEU A CA 1
ATOM 835 C C . LEU A 1 106 ? 0.801 6.470 14.874 1.00 55.75 106 LEU A C 1
ATOM 837 O O . LEU A 1 106 ? 1.227 7.534 15.395 1.00 55.75 106 LEU A O 1
#

Organism: Pseudomonas cichorii (NCBI:txid36746)

Sequence (106 aa):
MQRYGRVHPWMPDTAINCHSFRYLLLMHDLPDIDFTQRFIFDESDVRGELVALERSYAEVLAKHPYPEPVAQLLGELMAAAALLVGTLKFDGLLILQARSSGAVPL

Radius of gyration: 22.21 Å; Cα contacts (8 Å, |Δi|>4): 64; chains: 1; bounding box: 52×26×65 Å

Solvent-accessible surface area (backbone atoms only — not comparable to full-atom values): 7356 Å² total; per-residue (Å²): 142,86,80,88,83,82,90,80,94,86,77,80,97,67,82,81,82,69,88,69,77,71,60,78,82,69,73,86,78,71,69,88,51,64,48,76,48,77,49,70,47,94,93,45,102,49,76,49,74,47,76,45,50,58,46,63,45,52,60,57,52,73,76,48,95,61,57,70,74,56,47,52,53,49,48,52,50,52,53,5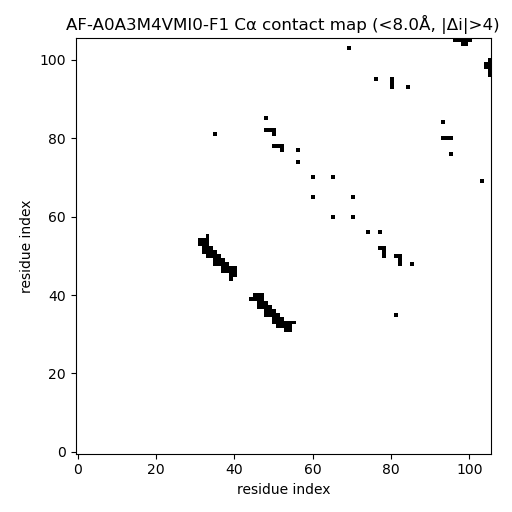0,49,55,58,53,57,76,70,56,93,64,95,77,86,88,83,85,81,70,73,44,97,56,100,58,81,69

Foldseek 3Di:
DDDDDDDDDDDDPDPPDDDPPPVVVVPPDDDQDFDKDKDDDPVDRDIDMDTDCRPVLVVVCVVDVDDPVVSVVVVVQVRVQVVVVVVDPDDDDDDDDDADPDPDGD

Mean predicted aligned error: 13.9 Å

Nearest PDB structures (foldseek):
  2l66-assembly1_B  TM=3.495E-01  e=4.644E+00  Saccharolobus solfataricus 98/2

InterPro domains:
  IPR000397 Heat shock protein Hsp33 [PF01430] (34-104)
  IPR016153 Heat shock protein Hsp33, N-terminal [G3DSA:3.55.30.10] (29-106)
  IPR016153 Heat shock protein Hsp33, N-terminal [SSF64397] (34-105)

Secondary structure (DSSP, 8-state):
------------S------GGGSTTS-S---S-EEEEEEE-TTSS-EEEEEEEHHHHHHHHTTS---HHHHHHHHHHHHHHHHHHHH--SS---------SSSS--

pLDDT: mean 74.9, std 20.72, range [35.06, 94.81]